Protein AF-A0A1F8VA40-F1 (afdb_monomer_lite)

Sequence (127 aa):
MF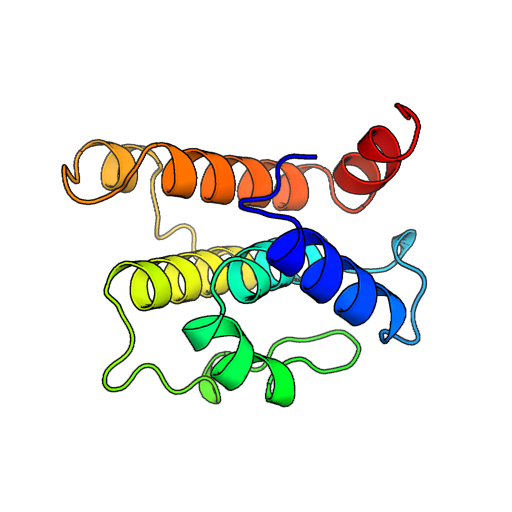YKNNEHKRRFVESIQSVKISITKLEPQFISSLYLLTSNSMLWRRAEISVGWDKIMFKNIELKSISPDGYTLCKVAHDIYENTSHIKFNDLHNNKLISDVMLKLIMRAIEIRRNGSSAFLSASSSS

pLDDT: mean 84.95, std 15.3, range [33.94, 98.06]

Foldseek 3Di:
DDAPDPQLVVQLVVLLVPAPDPQQPAALLLSLLSSLQSRDPVSVVQQVVQDDNRDGNLVSRDPPPDDPLSVVSSVLSVCSNVVVPPDDLVVQVVPPPADPSSNVSSVLSVVSNVPPSVSVVVVVVPD

Radius of gyration: 13.64 Å; chains: 1; bounding box: 27×36×40 Å

Secondary structure (DSSP, 8-state):
---SSHHHHHHHHHHHHTSSS-GGGS-HHHHHHHHHHHTSHHHHHHHGGGB-SS-B-GGG---TT--HHHHHHHHHHHHHHHT-----HHHHHS-TT--HHHHHHHHHHHHHHHHTTHHHHTTSS--

Structure (mmCIF, N/CA/C/O backbone):
data_AF-A0A1F8VA40-F1
#
_entry.id   AF-A0A1F8VA40-F1
#
loop_
_atom_site.group_PDB
_atom_site.id
_atom_site.type_symbol
_atom_site.label_atom_id
_atom_site.label_alt_id
_atom_site.label_comp_id
_atom_site.label_asym_id
_atom_site.label_entity_id
_atom_site.label_seq_id
_atom_site.pdbx_PDB_ins_code
_atom_site.Cartn_x
_atom_site.Cartn_y
_atom_site.Cartn_z
_atom_site.occupancy
_atom_site.B_iso_or_equiv
_atom_site.auth_seq_id
_atom_site.auth_comp_id
_atom_site.auth_asym_id
_atom_site.auth_atom_id
_atom_site.pdbx_PDB_model_num
ATOM 1 N N . MET A 1 1 ? 5.330 -2.748 12.095 1.00 82.25 1 MET A N 1
ATOM 2 C CA . MET A 1 1 ? 4.667 -2.823 10.772 1.00 82.25 1 MET A CA 1
ATOM 3 C C . MET A 1 1 ? 5.740 -2.984 9.712 1.00 82.25 1 MET A C 1
ATOM 5 O O . MET A 1 1 ? 6.746 -2.289 9.785 1.00 82.25 1 MET A O 1
ATOM 9 N N . PHE A 1 2 ? 5.575 -3.931 8.787 1.00 90.75 2 PHE A N 1
ATOM 10 C CA . PHE A 1 2 ? 6.553 -4.164 7.718 1.00 90.75 2 PHE A CA 1
ATOM 11 C C . PHE A 1 2 ? 6.461 -3.055 6.663 1.00 90.75 2 PHE A C 1
ATOM 13 O O . PHE A 1 2 ? 5.359 -2.676 6.283 1.00 90.75 2 PHE A O 1
ATOM 20 N N . TYR A 1 3 ? 7.595 -2.575 6.161 1.00 94.62 3 TYR A N 1
ATOM 21 C CA . TYR A 1 3 ? 7.671 -1.701 4.991 1.00 94.62 3 TYR A CA 1
ATOM 22 C C . TYR A 1 3 ? 8.789 -2.212 4.086 1.00 94.62 3 TYR A C 1
ATOM 24 O O . TYR A 1 3 ? 9.874 -2.519 4.569 1.00 94.62 3 TYR A O 1
ATOM 32 N N . LYS A 1 4 ? 8.540 -2.270 2.771 1.00 94.56 4 LYS A N 1
ATOM 33 C CA . LYS A 1 4 ? 9.557 -2.612 1.758 1.00 94.56 4 LYS A CA 1
ATOM 34 C C . LYS A 1 4 ? 10.877 -1.843 1.937 1.00 94.56 4 LYS A C 1
ATOM 36 O O . LYS A 1 4 ? 11.936 -2.420 1.730 1.00 94.56 4 LYS A O 1
ATOM 41 N N . ASN A 1 5 ? 10.806 -0.550 2.259 1.00 95.25 5 ASN A N 1
ATOM 42 C CA . ASN A 1 5 ? 11.948 0.331 2.524 1.00 95.25 5 ASN A CA 1
ATOM 43 C C . ASN A 1 5 ? 11.484 1.633 3.213 1.00 95.25 5 ASN A C 1
ATOM 45 O O . ASN A 1 5 ? 10.285 1.838 3.430 1.00 95.25 5 ASN A O 1
ATOM 49 N N . ASN A 1 6 ? 12.429 2.526 3.526 1.00 96.25 6 ASN A N 1
ATOM 50 C CA . ASN A 1 6 ? 12.145 3.819 4.160 1.00 96.25 6 ASN A CA 1
ATOM 51 C C . ASN A 1 6 ? 11.238 4.717 3.310 1.00 96.25 6 ASN A C 1
ATOM 53 O O . ASN A 1 6 ? 10.369 5.387 3.859 1.00 96.25 6 ASN A O 1
ATOM 57 N N . GLU A 1 7 ? 11.372 4.680 1.982 1.00 97.38 7 GLU A N 1
ATOM 58 C CA . GLU A 1 7 ? 10.518 5.464 1.084 1.00 97.38 7 GLU A CA 1
ATOM 59 C C . GLU A 1 7 ? 9.057 5.020 1.122 1.00 97.38 7 GLU A C 1
ATOM 61 O O . GLU A 1 7 ? 8.155 5.853 1.099 1.00 97.38 7 GLU A O 1
ATOM 66 N N . HIS A 1 8 ? 8.806 3.715 1.222 1.00 97.31 8 HIS A N 1
ATOM 67 C CA . HIS A 1 8 ? 7.459 3.198 1.428 1.00 97.31 8 HIS A CA 1
ATOM 68 C C . HIS A 1 8 ? 6.882 3.701 2.760 1.00 97.31 8 HIS A C 1
ATOM 70 O O . HIS A 1 8 ? 5.778 4.241 2.772 1.00 97.31 8 HIS A O 1
ATOM 76 N N . LYS A 1 9 ? 7.638 3.602 3.864 1.00 96.19 9 LYS A N 1
ATOM 77 C CA . LYS A 1 9 ? 7.197 4.131 5.166 1.00 96.19 9 LYS A CA 1
ATOM 78 C C . LYS A 1 9 ? 6.877 5.624 5.085 1.00 96.19 9 LYS A C 1
ATOM 80 O O . LYS A 1 9 ? 5.816 6.034 5.544 1.00 96.19 9 LYS A O 1
ATOM 85 N N . ARG A 1 10 ? 7.773 6.415 4.488 1.00 96.44 10 ARG A N 1
ATOM 86 C CA . ARG A 1 10 ? 7.628 7.868 4.349 1.00 96.44 10 ARG A CA 1
ATOM 87 C C . ARG A 1 10 ? 6.354 8.231 3.586 1.00 96.44 10 ARG A C 1
ATOM 89 O O . ARG A 1 10 ? 5.505 8.915 4.144 1.00 96.44 10 ARG A O 1
ATOM 96 N N . ARG A 1 11 ? 6.174 7.698 2.371 1.00 97.00 11 ARG A N 1
ATOM 97 C CA . ARG A 1 11 ? 4.984 7.954 1.536 1.00 97.00 11 ARG A CA 1
ATOM 98 C C . ARG A 1 11 ? 3.693 7.570 2.243 1.00 97.00 11 ARG A C 1
ATOM 100 O O . ARG A 1 11 ? 2.731 8.327 2.200 1.00 97.00 11 ARG A O 1
ATOM 107 N N . PHE A 1 12 ? 3.673 6.410 2.898 1.00 95.38 12 PHE A N 1
ATOM 108 C CA . PHE A 1 12 ? 2.498 5.955 3.630 1.00 95.38 12 PHE A CA 1
ATOM 109 C C . PHE A 1 12 ? 2.142 6.897 4.785 1.00 95.38 12 PHE A C 1
ATOM 111 O O . PHE A 1 12 ? 0.999 7.332 4.886 1.00 95.38 12 PHE A O 1
ATOM 118 N N . VAL A 1 13 ? 3.118 7.248 5.627 1.00 92.62 13 VAL A N 1
ATOM 119 C CA . VAL A 1 13 ? 2.897 8.130 6.782 1.00 92.62 13 VAL A CA 1
ATOM 120 C C . VAL A 1 13 ? 2.474 9.530 6.340 1.00 92.62 13 VAL A C 1
ATOM 122 O O . VAL A 1 13 ? 1.486 10.037 6.860 1.00 92.62 13 VAL A O 1
ATOM 125 N N . GLU A 1 14 ? 3.154 10.124 5.357 1.00 93.38 14 GLU A N 1
ATOM 126 C CA . GLU A 1 14 ? 2.796 11.445 4.820 1.00 93.38 14 GLU A CA 1
ATOM 127 C C . GLU A 1 14 ? 1.381 11.448 4.228 1.00 93.38 14 GLU A C 1
ATOM 129 O O . GLU A 1 14 ? 0.606 12.369 4.475 1.00 93.38 14 GLU A O 1
ATOM 134 N N . SER A 1 15 ? 1.010 10.386 3.506 1.00 93.19 15 SER A N 1
ATOM 135 C CA . SER A 1 15 ? -0.328 10.257 2.917 1.00 93.19 15 SER A CA 1
ATOM 136 C C . SER A 1 15 ? -1.420 10.077 3.966 1.00 93.19 15 SER A C 1
ATOM 138 O O . SER A 1 15 ? -2.526 10.561 3.783 1.00 93.19 15 SER A O 1
ATOM 140 N N . ILE A 1 16 ? -1.134 9.391 5.074 1.00 90.44 16 ILE A N 1
ATOM 141 C CA . ILE A 1 16 ? -2.072 9.276 6.196 1.00 90.44 16 ILE A CA 1
ATOM 142 C C . ILE A 1 16 ? -2.187 10.607 6.949 1.00 90.44 16 ILE A C 1
ATOM 144 O O . ILE A 1 16 ? -3.278 10.978 7.367 1.00 90.44 16 ILE A O 1
ATOM 148 N N . GLN A 1 17 ? -1.084 11.340 7.116 1.00 88.19 17 GLN A N 1
ATOM 149 C CA . GLN A 1 17 ? -1.067 12.635 7.805 1.00 88.19 17 GLN A CA 1
ATOM 150 C C . GLN A 1 17 ? -1.719 13.762 6.996 1.00 88.19 17 GLN A C 1
ATOM 152 O O . GLN A 1 17 ? -2.213 14.720 7.586 1.00 88.19 17 GLN A O 1
ATOM 157 N N . SER A 1 18 ? -1.736 13.665 5.665 1.00 87.12 18 SER A N 1
ATOM 158 C CA . SER A 1 18 ? -2.406 14.643 4.801 1.00 87.12 18 SER A CA 1
ATOM 159 C C . SER A 1 18 ? -3.934 14.515 4.821 1.00 87.12 18 SER A C 1
ATOM 161 O O . SER A 1 18 ? -4.645 15.441 4.415 1.00 87.12 18 SER A O 1
ATOM 163 N N . VAL A 1 19 ? -4.460 13.399 5.335 1.00 84.25 19 VAL A N 1
ATOM 164 C CA . VAL A 1 19 ? -5.893 13.212 5.555 1.00 84.25 19 VAL A CA 1
ATOM 165 C C . VAL A 1 19 ? -6.370 14.107 6.701 1.00 84.25 19 VAL A C 1
ATOM 167 O O . VAL A 1 19 ? -5.834 14.094 7.804 1.00 84.25 19 VAL A O 1
ATOM 170 N N . LYS A 1 20 ? -7.453 14.856 6.469 1.00 79.50 20 LYS A N 1
ATOM 171 C CA . LYS A 1 20 ? -8.066 15.767 7.460 1.00 79.50 20 LYS A CA 1
ATOM 172 C C . LYS A 1 20 ? -8.838 15.061 8.584 1.00 79.50 20 LYS A C 1
ATOM 174 O O . LYS A 1 20 ? -9.444 15.717 9.428 1.00 79.50 20 LYS A O 1
ATOM 179 N N . ILE A 1 21 ? -8.872 13.736 8.566 1.00 81.50 21 ILE A N 1
ATOM 180 C CA . ILE A 1 21 ? -9.641 12.891 9.475 1.00 81.50 21 ILE A CA 1
ATOM 181 C C . ILE A 1 21 ? -8.655 12.118 10.354 1.00 81.50 21 ILE A C 1
ATOM 183 O O . ILE A 1 21 ? -7.617 11.663 9.883 1.00 81.50 21 ILE A O 1
ATOM 187 N N . SER A 1 22 ? -8.984 11.950 11.639 1.00 82.69 22 SER A N 1
ATOM 188 C CA . SER A 1 22 ? -8.189 11.116 12.550 1.00 82.69 22 SER A CA 1
ATOM 189 C C . SER A 1 22 ? -7.975 9.719 11.970 1.00 82.69 22 SER A C 1
ATOM 191 O O . SER A 1 22 ? -8.929 9.087 11.518 1.00 82.69 22 SER A O 1
ATOM 193 N N . ILE A 1 23 ? -6.756 9.189 12.089 1.00 77.62 23 ILE A N 1
ATOM 194 C CA . ILE A 1 23 ? -6.413 7.830 11.647 1.00 77.62 23 ILE A CA 1
ATOM 195 C C . ILE A 1 23 ? -7.332 6.754 12.247 1.00 77.62 23 ILE A C 1
ATOM 197 O O . ILE A 1 23 ? -7.597 5.741 11.613 1.00 77.62 23 ILE A O 1
ATOM 201 N N . THR A 1 24 ? -7.863 6.983 13.451 1.00 80.94 24 THR A N 1
ATOM 202 C CA . THR A 1 24 ? -8.813 6.078 14.122 1.00 80.94 24 THR A CA 1
ATOM 203 C C . THR A 1 24 ? -10.198 6.039 13.478 1.00 80.94 24 THR A C 1
ATOM 205 O O . THR A 1 24 ? -10.973 5.136 13.770 1.00 80.94 24 THR A O 1
ATOM 208 N N . LYS A 1 25 ? -10.518 7.019 12.629 1.00 85.56 25 LYS A N 1
ATOM 209 C CA . LYS A 1 25 ? -11.769 7.116 11.868 1.00 85.56 25 LYS A CA 1
ATOM 210 C C . LYS A 1 25 ? -11.573 6.790 10.386 1.00 85.56 25 LYS A C 1
ATOM 212 O O . LYS A 1 25 ? -12.531 6.861 9.626 1.00 85.56 25 LYS A O 1
ATOM 217 N N . LEU A 1 26 ? -10.344 6.490 9.964 1.00 88.31 26 LEU A N 1
ATOM 218 C CA . LEU A 1 26 ? -10.083 6.057 8.601 1.00 88.31 26 LEU A CA 1
ATOM 219 C C . LEU A 1 26 ? -10.562 4.624 8.411 1.00 88.31 26 LEU A C 1
ATOM 221 O O . LEU A 1 26 ? -10.263 3.728 9.201 1.00 88.31 26 LEU A O 1
ATOM 225 N N . GLU A 1 27 ? -11.256 4.418 7.304 1.00 91.75 27 GLU A N 1
ATOM 226 C CA . GLU A 1 27 ? -11.763 3.115 6.921 1.00 91.75 27 GLU A CA 1
ATOM 227 C C . GLU A 1 27 ? -10.613 2.112 6.677 1.00 91.75 27 GLU A C 1
ATOM 229 O O . GLU A 1 27 ? -9.671 2.424 5.936 1.00 91.75 27 GLU A O 1
ATOM 234 N N . PRO A 1 28 ? -10.670 0.881 7.223 1.00 91.94 28 PRO A N 1
ATOM 235 C CA . PRO A 1 28 ? -9.614 -0.119 7.046 1.00 91.94 28 PRO A CA 1
ATOM 236 C C . PRO A 1 28 ? -9.279 -0.418 5.577 1.00 91.94 28 PRO A C 1
ATOM 238 O O . PRO A 1 28 ? -8.114 -0.654 5.249 1.00 91.94 28 PRO A O 1
ATOM 241 N N . GLN A 1 29 ? -10.276 -0.375 4.679 1.00 93.38 29 GLN A N 1
ATOM 242 C CA . GLN A 1 29 ? -10.069 -0.506 3.231 1.00 93.38 29 GLN A CA 1
ATOM 243 C C . GLN A 1 29 ? -9.140 0.570 2.678 1.00 93.38 29 GLN A C 1
ATOM 245 O O . GLN A 1 29 ? -8.244 0.259 1.892 1.00 93.38 29 GLN A O 1
ATOM 250 N N . PHE A 1 30 ? -9.333 1.819 3.099 1.00 94.69 30 PHE A N 1
ATOM 251 C CA . PHE A 1 30 ? -8.539 2.950 2.643 1.00 94.69 30 PHE A CA 1
ATOM 252 C C . PHE A 1 30 ? -7.090 2.792 3.103 1.00 94.69 30 PHE A C 1
ATOM 254 O O . PHE A 1 30 ? -6.179 2.799 2.276 1.00 94.69 30 PHE A O 1
ATOM 261 N N . ILE A 1 31 ? -6.883 2.545 4.402 1.00 94.31 31 ILE A N 1
ATOM 262 C CA . ILE A 1 31 ? -5.546 2.402 4.999 1.00 94.31 31 ILE A CA 1
ATOM 263 C C . ILE A 1 31 ? -4.783 1.248 4.334 1.00 94.31 31 ILE A C 1
ATOM 265 O O . ILE A 1 31 ? -3.635 1.408 3.916 1.00 94.31 31 ILE A O 1
ATOM 269 N N . SER A 1 32 ? -5.430 0.088 4.198 1.00 94.56 32 SER A N 1
ATOM 270 C CA . SER A 1 32 ? -4.826 -1.098 3.591 1.00 94.56 32 SER A CA 1
ATOM 271 C C . SER A 1 32 ? -4.432 -0.872 2.130 1.00 94.56 32 SER A C 1
ATOM 273 O O . SER A 1 32 ? -3.365 -1.296 1.685 1.00 94.56 32 SER A O 1
ATOM 275 N N . SER A 1 33 ? -5.296 -0.211 1.366 1.00 96.31 33 SER A N 1
ATOM 276 C CA . SER A 1 33 ? -5.070 0.028 -0.059 1.00 96.31 33 SER A CA 1
ATOM 277 C C . SER A 1 33 ? -3.972 1.063 -0.280 1.00 96.31 33 SER A C 1
ATOM 279 O O . SER A 1 33 ? -3.073 0.853 -1.094 1.00 96.31 33 SER A O 1
ATOM 281 N N . LEU A 1 34 ? -3.980 2.139 0.508 1.00 96.69 34 LEU A N 1
ATOM 282 C CA . LEU A 1 34 ? -2.950 3.173 0.491 1.00 96.69 34 LEU A CA 1
ATOM 283 C C . LEU A 1 34 ? -1.563 2.610 0.837 1.00 96.69 34 LEU A C 1
ATOM 285 O O . LEU A 1 34 ? -0.567 2.960 0.200 1.00 96.69 34 LEU A O 1
ATOM 289 N N . TYR A 1 35 ? -1.493 1.681 1.793 1.00 96.75 35 TYR A N 1
ATOM 290 C CA . TYR A 1 35 ? -0.261 0.963 2.124 1.00 96.75 35 TYR A CA 1
ATOM 291 C C . TYR A 1 35 ? 0.326 0.228 0.907 1.00 96.75 35 TYR A C 1
ATOM 293 O O . TYR A 1 35 ? 1.506 0.371 0.596 1.00 96.75 35 TYR A O 1
ATOM 301 N N . LEU A 1 36 ? -0.489 -0.501 0.139 1.00 97.06 36 LEU A N 1
ATOM 302 C CA . LEU A 1 36 ? 0.008 -1.186 -1.059 1.00 97.06 36 LEU A CA 1
ATOM 303 C C . LEU A 1 36 ? 0.427 -0.211 -2.166 1.00 97.06 36 LEU A C 1
ATOM 305 O O . LEU A 1 36 ? 1.487 -0.403 -2.767 1.00 97.06 36 LEU A O 1
ATOM 309 N N . LEU A 1 37 ? -0.349 0.850 -2.411 1.00 98.06 37 LEU A N 1
ATOM 310 C CA . LEU A 1 37 ? -0.046 1.845 -3.449 1.00 98.06 37 LEU A CA 1
ATOM 311 C C . LEU A 1 37 ? 1.285 2.570 -3.195 1.00 98.06 37 LEU A C 1
ATOM 313 O O . LEU A 1 37 ? 2.054 2.805 -4.126 1.00 98.06 37 LEU A O 1
ATOM 317 N N . THR A 1 38 ? 1.591 2.876 -1.934 1.00 98.06 38 THR A N 1
ATOM 318 C CA . THR A 1 38 ? 2.817 3.592 -1.534 1.00 98.06 38 THR A CA 1
ATOM 319 C C . THR A 1 38 ? 4.076 2.711 -1.546 1.00 98.06 38 THR A C 1
ATOM 321 O O . THR A 1 38 ? 5.202 3.224 -1.549 1.00 98.06 38 THR A O 1
ATOM 324 N N . SER A 1 39 ? 3.914 1.385 -1.616 1.00 97.44 39 SER A N 1
ATOM 325 C CA . SER A 1 39 ? 5.012 0.408 -1.559 1.00 97.44 39 SER A CA 1
ATOM 326 C C . SER A 1 39 ? 5.899 0.346 -2.810 1.00 97.44 39 SER A C 1
ATOM 328 O O . SER A 1 39 ? 7.033 -0.144 -2.749 1.00 97.44 39 SER A O 1
ATOM 330 N N . ASN A 1 40 ? 5.423 0.870 -3.941 1.00 96.62 40 ASN A N 1
ATOM 331 C CA . ASN A 1 40 ? 6.144 0.920 -5.209 1.00 96.62 40 ASN A CA 1
ATOM 332 C C . ASN A 1 40 ? 6.197 2.370 -5.717 1.00 96.62 40 ASN A C 1
ATOM 334 O O . ASN A 1 40 ? 5.180 3.049 -5.767 1.00 96.62 40 ASN A O 1
ATOM 338 N N . SER A 1 41 ? 7.383 2.859 -6.091 1.00 95.81 41 SER A N 1
ATOM 339 C CA . SER A 1 41 ? 7.579 4.264 -6.485 1.00 95.81 41 SER A CA 1
ATOM 340 C C . SER A 1 41 ? 6.860 4.644 -7.778 1.00 95.81 41 SER A C 1
ATOM 342 O O . SER A 1 41 ? 6.266 5.718 -7.851 1.00 95.81 41 SER A O 1
ATOM 344 N N . MET A 1 42 ? 6.902 3.777 -8.792 1.00 95.88 42 MET A N 1
ATOM 345 C CA . MET A 1 42 ? 6.240 4.016 -10.075 1.00 95.88 42 MET A CA 1
ATOM 346 C C . MET A 1 42 ? 4.720 3.968 -9.927 1.00 95.88 42 MET A C 1
ATOM 348 O O . MET A 1 42 ? 4.031 4.802 -10.505 1.00 95.88 42 MET A O 1
ATOM 352 N N . LEU A 1 43 ? 4.214 3.033 -9.118 1.00 97.44 43 LEU A N 1
ATOM 353 C CA . LEU A 1 43 ? 2.799 2.956 -8.766 1.00 97.44 43 LEU A CA 1
ATOM 354 C C . LEU A 1 43 ? 2.351 4.202 -8.002 1.00 97.44 43 LEU A C 1
ATOM 356 O O . LEU A 1 43 ? 1.388 4.845 -8.408 1.00 97.44 43 LEU A O 1
ATOM 360 N N . TRP A 1 44 ? 3.078 4.577 -6.946 1.00 98.00 44 TRP A N 1
ATOM 361 C CA . TRP A 1 44 ? 2.727 5.724 -6.114 1.00 98.00 44 TRP A CA 1
ATOM 362 C C . TRP A 1 44 ? 2.625 7.011 -6.927 1.00 98.00 44 TRP A C 1
ATOM 364 O O . TRP A 1 44 ? 1.614 7.699 -6.846 1.00 98.00 44 TRP A O 1
ATOM 374 N N . ARG A 1 45 ? 3.607 7.280 -7.797 1.00 96.69 45 ARG A N 1
ATOM 375 C CA . ARG A 1 45 ? 3.614 8.469 -8.663 1.00 96.69 45 ARG A CA 1
ATOM 376 C C . ARG A 1 45 ? 2.350 8.602 -9.521 1.00 96.69 45 ARG A C 1
ATOM 378 O O . ARG A 1 45 ? 1.981 9.710 -9.891 1.00 96.69 45 ARG A O 1
ATOM 385 N N . ARG A 1 46 ? 1.706 7.486 -9.869 1.00 96.38 46 ARG A N 1
ATOM 386 C CA . ARG A 1 46 ? 0.467 7.469 -10.660 1.00 96.38 46 ARG A CA 1
ATOM 387 C C . ARG A 1 46 ? -0.789 7.469 -9.797 1.00 96.38 46 ARG A C 1
ATOM 389 O O . ARG A 1 46 ? -1.834 7.933 -10.234 1.00 96.38 46 ARG A O 1
ATOM 396 N N . ALA A 1 47 ? -0.688 6.928 -8.588 1.00 97.38 47 ALA A N 1
ATOM 397 C CA . ALA A 1 47 ? -1.805 6.783 -7.674 1.00 97.38 47 ALA A CA 1
ATOM 398 C C . ALA A 1 47 ? -2.043 8.022 -6.801 1.00 97.38 47 ALA A C 1
ATOM 400 O O . ALA A 1 47 ? -3.190 8.281 -6.462 1.00 97.38 47 ALA A O 1
ATOM 401 N N . GLU A 1 48 ? -1.001 8.785 -6.462 1.00 96.31 48 GLU A N 1
ATOM 402 C CA . GLU A 1 48 ? -1.042 9.883 -5.483 1.00 96.31 48 GLU A CA 1
ATOM 403 C C . GLU A 1 48 ? -2.165 10.891 -5.756 1.00 96.31 48 GLU A C 1
ATOM 405 O O . GLU A 1 48 ? -2.977 11.163 -4.879 1.00 96.31 48 GLU A O 1
ATOM 410 N N . ILE A 1 49 ? -2.301 11.355 -7.001 1.00 94.88 49 ILE A N 1
ATOM 411 C CA . ILE A 1 49 ? -3.359 12.304 -7.394 1.00 94.88 49 ILE A CA 1
ATOM 412 C C . ILE A 1 49 ? -4.778 11.712 -7.335 1.00 94.88 49 ILE A C 1
ATOM 414 O O . ILE A 1 49 ? -5.764 12.442 -7.390 1.00 94.88 49 ILE A O 1
ATOM 418 N N . SER A 1 50 ? -4.887 10.386 -7.262 1.00 96.44 50 SER A N 1
ATOM 419 C CA . SER A 1 50 ? -6.151 9.654 -7.148 1.00 96.44 50 SER A CA 1
ATOM 420 C C . SER A 1 50 ? -6.520 9.349 -5.694 1.00 96.44 50 SER A C 1
ATOM 422 O O . SER A 1 50 ? -7.611 8.829 -5.446 1.00 96.44 50 SER A O 1
ATOM 424 N N . VAL A 1 51 ? -5.637 9.652 -4.737 1.00 94.62 51 VAL A N 1
ATOM 425 C CA . VAL A 1 51 ? -5.899 9.535 -3.300 1.00 94.62 51 VAL A CA 1
ATOM 426 C C . VAL A 1 51 ? -6.496 10.853 -2.808 1.00 94.62 51 VAL A C 1
ATOM 428 O O . VAL A 1 51 ? -5.824 11.877 -2.733 1.00 94.62 51 VAL A O 1
ATOM 431 N N . GLY A 1 52 ? -7.793 10.831 -2.506 1.00 90.12 52 GLY A N 1
ATOM 432 C CA . GLY A 1 52 ? -8.490 11.936 -1.855 1.00 90.12 52 GLY A CA 1
ATOM 433 C C . GLY A 1 52 ? -8.338 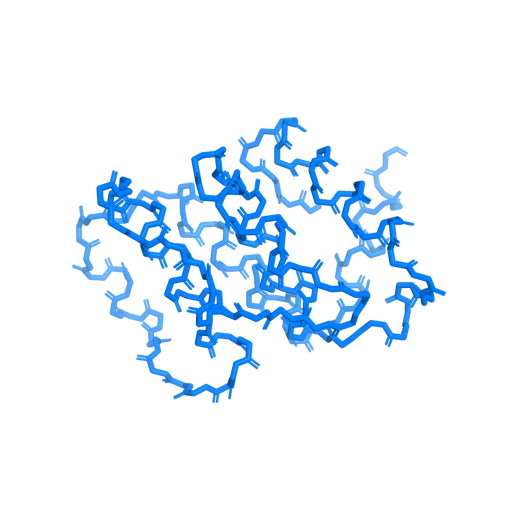11.892 -0.334 1.00 90.12 52 GLY A C 1
ATOM 434 O O . GLY A 1 52 ? -7.553 11.122 0.210 1.00 90.12 52 GLY A O 1
ATOM 435 N N . TRP A 1 53 ? -9.132 12.703 0.370 1.00 84.81 53 TRP A N 1
ATOM 436 C CA . TRP A 1 53 ? -9.072 12.770 1.835 1.00 84.81 53 TRP A CA 1
ATOM 437 C C . TRP A 1 53 ? -9.525 11.479 2.525 1.00 84.81 53 TRP A C 1
ATOM 439 O O . TRP A 1 53 ? -8.997 11.150 3.573 1.00 84.81 53 TRP A O 1
ATOM 449 N N . ASP A 1 54 ? -10.490 10.751 1.970 1.00 83.50 54 ASP A N 1
ATOM 450 C CA . ASP A 1 54 ? -11.072 9.553 2.595 1.00 83.50 54 ASP A CA 1
ATOM 451 C C . ASP A 1 54 ? -11.334 8.407 1.605 1.00 83.50 54 ASP A C 1
ATOM 453 O O . ASP A 1 54 ? -11.826 7.345 1.982 1.00 83.50 54 ASP A O 1
ATOM 457 N N . LYS A 1 55 ? -11.005 8.610 0.326 1.00 92.19 55 LYS A N 1
ATOM 458 C CA . LYS A 1 55 ? -11.295 7.666 -0.754 1.00 92.19 55 LYS A CA 1
ATOM 459 C C . LYS A 1 55 ? -10.187 7.609 -1.787 1.00 92.19 55 LYS A C 1
ATOM 461 O O . LYS A 1 55 ? -9.471 8.585 -2.005 1.00 92.19 55 LYS A O 1
ATOM 466 N N . ILE A 1 56 ? -10.103 6.478 -2.477 1.00 95.44 56 ILE A N 1
ATOM 467 C CA . ILE A 1 56 ? -9.150 6.252 -3.565 1.00 95.44 56 ILE A CA 1
ATOM 468 C C . ILE A 1 56 ? -9.932 6.050 -4.861 1.00 95.44 56 ILE A C 1
ATOM 470 O O . ILE A 1 56 ? -10.782 5.169 -4.959 1.00 95.44 56 ILE A O 1
ATOM 474 N N . MET A 1 57 ? -9.647 6.861 -5.878 1.00 96.44 57 MET A N 1
ATOM 475 C CA . MET A 1 57 ? -10.273 6.749 -7.197 1.00 96.44 57 MET A CA 1
ATOM 476 C C . MET A 1 57 ? -9.466 5.812 -8.103 1.00 96.44 57 MET A C 1
ATOM 478 O O . MET A 1 57 ? -8.764 6.266 -9.002 1.00 96.44 57 MET A O 1
ATOM 482 N N . PHE A 1 58 ? -9.579 4.496 -7.900 1.00 95.56 58 PHE A N 1
ATOM 483 C CA . PHE A 1 58 ? -8.798 3.492 -8.647 1.00 95.56 58 PHE A CA 1
ATOM 484 C C . PHE A 1 58 ? -8.906 3.603 -10.171 1.00 95.56 58 PHE A C 1
ATOM 486 O O . PHE A 1 58 ? -7.919 3.402 -10.874 1.00 95.56 58 PHE A O 1
ATOM 493 N N . LYS A 1 59 ? -10.078 3.990 -10.684 1.00 94.62 59 LYS A N 1
ATOM 494 C CA . LYS A 1 59 ? -10.310 4.218 -12.120 1.00 94.62 59 LYS A CA 1
ATOM 495 C C . LYS A 1 59 ? -9.392 5.279 -12.750 1.00 94.62 59 LYS A C 1
ATOM 497 O O . LYS A 1 59 ? -9.234 5.284 -13.964 1.00 94.62 59 LYS A O 1
ATOM 502 N N . ASN A 1 60 ? -8.806 6.165 -11.943 1.00 95.94 60 ASN A N 1
ATOM 503 C CA . ASN A 1 60 ? -7.919 7.234 -12.402 1.00 95.94 60 ASN A CA 1
ATOM 504 C C . ASN A 1 60 ? -6.433 6.823 -12.376 1.00 95.94 60 ASN A C 1
ATOM 506 O O . ASN A 1 60 ? -5.583 7.585 -12.833 1.00 95.94 60 ASN A O 1
ATOM 510 N N . ILE A 1 61 ? -6.099 5.636 -11.855 1.00 96.69 61 ILE A N 1
ATOM 511 C CA . ILE A 1 61 ? -4.715 5.164 -11.754 1.00 96.69 61 ILE A CA 1
ATOM 512 C C . ILE A 1 61 ? -4.296 4.544 -13.091 1.00 96.69 61 ILE A C 1
ATOM 514 O O . ILE A 1 61 ? -4.756 3.468 -13.474 1.00 96.69 61 ILE A O 1
ATOM 518 N N . GLU A 1 62 ? -3.384 5.202 -13.806 1.00 95.00 62 GLU A N 1
ATOM 519 C CA . GLU A 1 62 ? -2.881 4.695 -15.083 1.00 95.00 62 GLU A CA 1
ATOM 520 C C . GLU A 1 62 ? -1.954 3.483 -14.881 1.00 95.00 62 GLU A C 1
ATOM 522 O O . GLU A 1 62 ? -0.883 3.578 -14.282 1.00 95.00 62 GLU A O 1
ATOM 527 N N . LEU A 1 63 ? -2.310 2.329 -15.450 1.00 93.50 63 LEU A N 1
ATOM 528 C CA . LEU A 1 63 ? -1.487 1.111 -15.378 1.00 93.50 63 LEU A CA 1
ATOM 529 C C . LEU A 1 63 ? -0.694 0.822 -16.658 1.00 93.50 63 LEU A C 1
ATOM 531 O O . LEU A 1 63 ? 0.080 -0.132 -16.706 1.00 93.50 63 LEU A O 1
ATOM 535 N N . LYS A 1 64 ? -0.818 1.661 -17.692 1.00 91.88 64 LYS A N 1
ATOM 536 C CA . LYS A 1 64 ? -0.093 1.478 -18.956 1.00 91.88 64 LYS A CA 1
ATOM 537 C C . LYS A 1 64 ? 1.421 1.514 -18.726 1.00 91.88 64 LYS A C 1
ATOM 539 O O . LYS A 1 64 ? 1.934 2.453 -18.119 1.00 91.88 64 LYS A O 1
ATOM 544 N N . SER A 1 65 ? 2.143 0.494 -19.181 1.00 91.81 65 SER A N 1
ATOM 545 C CA . SER A 1 65 ? 3.608 0.394 -19.043 1.00 91.81 65 SER A CA 1
ATOM 546 C C . SER A 1 65 ? 4.136 0.430 -17.596 1.00 91.81 65 SER A C 1
ATOM 548 O O . SER A 1 65 ? 5.275 0.835 -17.378 1.00 91.81 65 SER A O 1
ATOM 550 N N . ILE A 1 66 ? 3.327 0.062 -16.595 1.00 93.38 66 ILE A N 1
ATOM 551 C CA . ILE A 1 66 ? 3.820 -0.141 -15.224 1.00 93.38 66 ILE A CA 1
ATOM 552 C C . ILE A 1 66 ? 4.558 -1.483 -15.115 1.00 93.38 66 ILE A C 1
ATOM 554 O O . ILE A 1 66 ? 4.329 -2.389 -15.916 1.00 93.38 66 ILE A O 1
ATOM 558 N N . SER A 1 67 ? 5.435 -1.636 -14.119 1.00 90.38 67 SER A N 1
ATOM 559 C CA . SER A 1 67 ? 6.065 -2.932 -13.851 1.00 90.38 67 SER A CA 1
ATOM 560 C C . SER A 1 67 ? 5.028 -4.002 -13.456 1.00 90.38 67 SER A C 1
ATOM 562 O O . SER A 1 67 ? 4.013 -3.654 -12.843 1.00 90.38 67 SER A O 1
ATOM 564 N N . PRO A 1 68 ? 5.283 -5.300 -13.719 1.00 89.06 68 PRO A N 1
ATOM 565 C CA . PRO A 1 68 ? 4.389 -6.389 -13.303 1.00 89.06 68 PRO A CA 1
ATOM 566 C C . PRO A 1 68 ? 4.046 -6.363 -11.804 1.00 89.06 68 PRO A C 1
ATOM 568 O O . PRO A 1 68 ? 2.882 -6.511 -11.424 1.00 89.06 68 PRO A O 1
ATOM 571 N N . ASP A 1 69 ? 5.036 -6.071 -10.954 1.00 89.81 69 ASP A N 1
ATOM 572 C CA . ASP A 1 69 ? 4.839 -5.873 -9.514 1.00 89.81 69 ASP A CA 1
ATOM 573 C C . ASP A 1 69 ? 3.871 -4.722 -9.220 1.00 89.81 69 ASP A C 1
ATOM 575 O O . ASP A 1 69 ? 2.956 -4.868 -8.415 1.00 89.81 69 ASP A O 1
ATOM 579 N N . GLY A 1 70 ? 4.061 -3.565 -9.866 1.00 93.19 70 GLY A N 1
ATOM 580 C CA . GLY A 1 70 ? 3.210 -2.392 -9.663 1.00 93.19 70 GLY A CA 1
ATOM 581 C C . GLY A 1 70 ? 1.775 -2.638 -10.130 1.00 93.19 70 GLY A C 1
ATOM 582 O O . GLY A 1 70 ? 0.834 -2.250 -9.440 1.00 93.19 70 GLY A O 1
ATOM 583 N N . TYR A 1 71 ? 1.606 -3.340 -11.253 1.00 92.50 71 TYR A N 1
ATOM 584 C CA . TYR A 1 71 ? 0.299 -3.771 -11.746 1.00 92.50 71 TYR A CA 1
ATOM 585 C C . TYR A 1 71 ? -0.410 -4.652 -10.715 1.00 92.50 71 TYR A C 1
ATOM 587 O O . TYR A 1 71 ? -1.539 -4.370 -10.312 1.00 92.50 71 TYR A O 1
ATOM 595 N N . THR A 1 72 ? 0.280 -5.687 -10.240 1.00 90.69 72 THR A N 1
ATOM 596 C CA . THR A 1 72 ? -0.295 -6.654 -9.305 1.00 90.69 72 THR A CA 1
ATOM 597 C C . THR A 1 72 ? -0.613 -6.006 -7.959 1.00 90.69 72 THR A C 1
ATOM 599 O O . THR A 1 72 ? -1.709 -6.197 -7.440 1.00 90.69 72 THR A O 1
ATOM 602 N N . LEU A 1 73 ? 0.281 -5.170 -7.419 1.00 94.38 73 LEU A N 1
ATOM 603 C CA . LEU A 1 73 ? 0.031 -4.407 -6.191 1.00 94.38 73 LEU A CA 1
ATOM 604 C C . LEU A 1 73 ? -1.198 -3.499 -6.321 1.00 94.38 73 LEU A C 1
ATOM 606 O O . LEU A 1 73 ? -2.004 -3.439 -5.395 1.00 94.38 73 LEU A O 1
ATOM 610 N N . CYS A 1 74 ? -1.381 -2.832 -7.466 1.00 95.44 74 CYS A N 1
ATOM 611 C CA . CYS A 1 74 ? -2.561 -2.002 -7.702 1.00 95.44 74 CYS A CA 1
ATOM 612 C C . CYS A 1 74 ? -3.848 -2.831 -7.771 1.00 95.44 74 CYS A C 1
ATOM 614 O O . CYS A 1 74 ? -4.864 -2.427 -7.210 1.00 95.44 74 CYS A O 1
ATOM 616 N N . LYS A 1 75 ? -3.815 -3.986 -8.447 1.00 92.38 75 LYS A N 1
ATOM 617 C CA . LYS A 1 75 ? -4.960 -4.900 -8.536 1.00 92.38 75 LYS A CA 1
ATOM 618 C C . LYS A 1 75 ? -5.355 -5.440 -7.164 1.00 92.38 75 LYS A C 1
ATOM 620 O O . LYS A 1 75 ? -6.528 -5.381 -6.821 1.00 92.38 75 LYS A O 1
ATOM 625 N N . VAL A 1 76 ? -4.379 -5.855 -6.355 1.00 92.31 76 VAL A N 1
ATOM 626 C CA . VAL A 1 76 ? -4.625 -6.303 -4.978 1.00 92.31 76 VAL A CA 1
ATOM 627 C C . VAL A 1 76 ? -5.179 -5.176 -4.112 1.00 92.31 76 VAL A C 1
ATOM 629 O O . VAL A 1 76 ? -6.130 -5.394 -3.367 1.00 92.31 76 VAL A O 1
ATOM 632 N N . ALA A 1 77 ? -4.628 -3.965 -4.221 1.00 95.31 77 ALA A N 1
ATOM 633 C CA . ALA A 1 77 ? -5.142 -2.813 -3.489 1.00 95.31 77 ALA A CA 1
ATOM 634 C C . ALA A 1 77 ? -6.599 -2.509 -3.862 1.00 95.31 77 ALA A C 1
ATOM 636 O O . ALA A 1 77 ? -7.417 -2.298 -2.974 1.00 95.31 77 ALA A O 1
ATOM 637 N N . HIS A 1 78 ? -6.939 -2.547 -5.151 1.00 94.62 78 HIS A N 1
ATOM 638 C CA . HIS A 1 78 ? -8.305 -2.313 -5.618 1.00 94.62 78 HIS A CA 1
ATOM 639 C C . HIS A 1 78 ? -9.278 -3.381 -5.104 1.00 94.62 78 HIS A C 1
ATOM 641 O O . HIS A 1 78 ? -10.343 -3.045 -4.592 1.00 94.62 78 HIS A O 1
ATOM 647 N N . ASP A 1 79 ? -8.892 -4.657 -5.166 1.00 91.25 79 ASP A N 1
ATOM 648 C CA . ASP A 1 79 ? -9.749 -5.760 -4.724 1.00 91.25 79 ASP A CA 1
ATOM 649 C C . ASP A 1 79 ? -9.979 -5.736 -3.201 1.00 91.25 79 ASP A C 1
ATOM 651 O O . ASP A 1 79 ? -11.087 -6.003 -2.731 1.00 91.25 79 ASP A O 1
ATOM 655 N N . ILE A 1 80 ? -8.961 -5.355 -2.415 1.00 91.88 80 ILE A N 1
ATOM 656 C CA . ILE A 1 80 ? -9.115 -5.110 -0.972 1.00 91.88 80 ILE A CA 1
ATOM 657 C C . ILE A 1 80 ? -10.063 -3.933 -0.713 1.00 91.88 80 ILE A C 1
ATOM 659 O O . ILE A 1 80 ? -10.876 -3.994 0.219 1.00 91.88 80 ILE A O 1
ATOM 663 N N . TYR A 1 81 ? -9.941 -2.868 -1.510 1.00 93.94 81 TYR A N 1
ATOM 664 C CA . TYR A 1 81 ? -10.726 -1.651 -1.355 1.00 93.94 81 TYR A CA 1
ATOM 665 C C . TYR A 1 81 ? -12.222 -1.904 -1.565 1.00 93.94 81 TYR A C 1
ATOM 667 O O . TYR A 1 81 ? -13.028 -1.590 -0.691 1.00 93.94 81 TYR A O 1
ATOM 675 N N . GLU A 1 82 ? -12.568 -2.544 -2.683 1.00 90.31 82 GLU A N 1
ATOM 676 C CA . GLU A 1 82 ? -13.948 -2.856 -3.084 1.00 90.31 82 GLU A CA 1
ATOM 677 C C . GLU A 1 82 ? -14.509 -4.115 -2.392 1.00 90.31 82 GLU A C 1
ATOM 679 O O . GLU A 1 82 ? -15.685 -4.440 -2.534 1.00 90.31 82 GLU A O 1
ATOM 684 N N . ASN A 1 83 ? -13.682 -4.835 -1.624 1.00 83.00 83 ASN A N 1
ATOM 685 C CA . ASN A 1 83 ? -14.039 -6.092 -0.957 1.00 83.00 83 ASN A CA 1
ATOM 686 C C . ASN A 1 83 ? -14.528 -7.190 -1.924 1.00 83.00 83 ASN A C 1
ATOM 688 O O . ASN A 1 83 ? -15.391 -8.006 -1.596 1.00 83.00 83 ASN A O 1
ATOM 692 N N . THR A 1 84 ? -13.969 -7.240 -3.130 1.00 67.38 84 THR A N 1
ATOM 693 C CA . THR A 1 84 ? -14.487 -8.082 -4.220 1.00 67.38 84 THR A CA 1
ATOM 694 C C . THR A 1 84 ? -14.077 -9.555 -4.127 1.00 67.38 84 THR A C 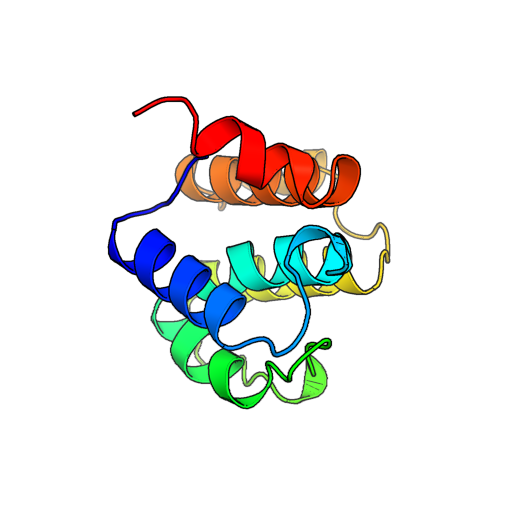1
ATOM 696 O O . THR A 1 84 ? -14.451 -10.358 -4.975 1.00 67.38 84 THR A O 1
ATOM 699 N N . SER A 1 85 ? -13.367 -9.967 -3.068 1.00 60.44 85 SER A N 1
ATOM 700 C CA . SER A 1 85 ? -13.008 -11.372 -2.776 1.00 60.44 85 SER A CA 1
ATOM 701 C C . SER A 1 85 ? -12.256 -12.113 -3.900 1.00 60.44 85 SER A C 1
ATOM 703 O O . SER A 1 85 ? -12.119 -13.335 -3.841 1.00 60.44 85 SER A O 1
ATOM 705 N N . HIS A 1 86 ? -11.769 -11.413 -4.930 1.00 56.62 86 HIS A N 1
ATOM 706 C CA . HIS A 1 86 ? -11.260 -12.049 -6.149 1.00 56.62 86 HIS A CA 1
ATOM 707 C C . HIS A 1 86 ? -9.869 -12.670 -6.000 1.00 56.62 86 HIS A C 1
ATOM 709 O O . HIS A 1 86 ? -9.518 -13.549 -6.781 1.00 56.62 86 HIS A O 1
ATOM 715 N N . ILE A 1 87 ? -9.089 -12.263 -4.997 1.00 58.41 87 ILE A N 1
ATOM 716 C CA . ILE A 1 87 ? -7.723 -12.757 -4.809 1.00 58.41 87 ILE A CA 1
ATOM 717 C C . ILE A 1 87 ? -7.705 -13.750 -3.658 1.00 58.41 87 ILE A C 1
ATOM 719 O O . ILE A 1 87 ? -7.617 -13.372 -2.487 1.00 58.41 87 ILE A O 1
ATOM 723 N N . LYS A 1 88 ? -7.769 -15.043 -3.983 1.00 59.00 88 LYS A N 1
ATOM 724 C CA . LYS A 1 88 ? -7.501 -16.082 -2.990 1.00 59.00 88 LYS A CA 1
ATOM 725 C C . LYS A 1 88 ? -5.994 -16.136 -2.762 1.00 59.00 88 LYS A C 1
ATOM 727 O O . LYS A 1 88 ? -5.210 -16.156 -3.704 1.00 59.00 88 LYS A O 1
ATOM 732 N N . PHE A 1 89 ? -5.576 -16.198 -1.501 1.00 55.28 89 PHE A N 1
ATOM 733 C CA . PHE A 1 89 ? -4.164 -16.284 -1.104 1.00 55.28 89 PHE A CA 1
ATOM 734 C C . PHE A 1 89 ? -3.391 -17.401 -1.841 1.00 55.28 89 PHE A C 1
ATOM 736 O O . PHE A 1 89 ? -2.231 -17.215 -2.207 1.00 55.28 89 PHE A O 1
ATOM 743 N N . ASN A 1 90 ? -4.054 -18.526 -2.139 1.00 52.41 90 ASN A N 1
ATOM 744 C CA . ASN A 1 90 ? -3.468 -19.621 -2.919 1.00 52.41 90 ASN A CA 1
ATOM 745 C C . ASN A 1 90 ? -3.124 -19.238 -4.367 1.00 52.41 90 ASN A C 1
ATOM 747 O O . ASN A 1 90 ? -2.143 -19.753 -4.900 1.00 52.41 90 ASN A O 1
ATOM 751 N N . ASP A 1 91 ? -3.865 -18.317 -4.983 1.00 58.31 91 ASP A N 1
ATOM 752 C CA . ASP A 1 91 ? -3.616 -17.872 -6.361 1.00 58.31 91 ASP A CA 1
ATOM 753 C C . ASP A 1 91 ? -2.361 -16.985 -6.448 1.00 58.31 91 ASP A C 1
ATOM 755 O O . ASP A 1 91 ? -1.688 -16.931 -7.481 1.00 58.31 91 ASP A O 1
ATOM 759 N N . LEU A 1 92 ? -2.008 -16.320 -5.341 1.00 62.25 92 LEU A N 1
ATOM 760 C CA . LEU A 1 92 ? -0.785 -15.527 -5.215 1.00 62.25 92 LEU A CA 1
ATOM 761 C C . LEU A 1 92 ? 0.443 -16.415 -4.984 1.00 62.25 92 LEU A C 1
ATOM 763 O O . LEU A 1 92 ? 1.494 -16.166 -5.565 1.00 62.25 92 LEU A O 1
ATOM 767 N N . HIS A 1 93 ? 0.313 -17.457 -4.159 1.00 51.47 93 HIS A N 1
ATOM 768 C CA . HIS A 1 93 ? 1.433 -18.325 -3.791 1.00 51.47 93 HIS A CA 1
ATOM 769 C C . HIS A 1 93 ? 1.805 -19.326 -4.902 1.00 51.47 93 HIS A C 1
ATOM 771 O O . HIS A 1 93 ? 2.982 -19.611 -5.104 1.00 51.47 93 HIS A O 1
ATOM 777 N N . ASN A 1 94 ? 0.825 -19.820 -5.671 1.00 53.84 94 ASN A N 1
ATOM 778 C CA . ASN A 1 94 ? 1.081 -20.709 -6.815 1.00 53.84 94 ASN A CA 1
ATOM 779 C C . ASN A 1 94 ? 1.648 -19.982 -8.042 1.00 53.84 94 ASN A C 1
ATOM 781 O O . ASN A 1 94 ? 2.202 -20.618 -8.943 1.00 53.84 94 ASN A O 1
ATOM 785 N N . ASN A 1 95 ? 1.543 -18.655 -8.086 1.00 53.53 95 ASN A N 1
ATOM 786 C CA . ASN A 1 95 ? 2.243 -17.858 -9.074 1.00 53.53 95 ASN A CA 1
ATOM 787 C C . ASN A 1 95 ? 3.708 -17.744 -8.645 1.00 53.53 95 ASN A C 1
ATOM 789 O O . ASN A 1 95 ? 4.058 -16.876 -7.850 1.00 53.53 95 ASN A O 1
ATOM 793 N N . LYS A 1 96 ? 4.596 -18.542 -9.252 1.00 55.06 96 LYS A N 1
ATOM 794 C CA . LYS A 1 96 ? 6.074 -18.404 -9.182 1.00 55.06 96 LYS A CA 1
ATOM 795 C C . LYS A 1 96 ? 6.613 -17.004 -9.582 1.00 55.06 96 LYS A C 1
ATOM 797 O O . LYS A 1 96 ? 7.814 -16.824 -9.744 1.00 55.06 96 LYS A O 1
ATOM 802 N N . LEU A 1 97 ? 5.726 -16.031 -9.780 1.00 63.72 97 LEU A N 1
ATOM 803 C CA . LEU A 1 97 ? 5.946 -14.644 -10.168 1.00 63.72 97 LEU A CA 1
ATOM 804 C C . LEU A 1 97 ? 5.969 -13.671 -8.974 1.00 63.72 97 LEU A C 1
ATOM 806 O O . LEU A 1 97 ? 6.444 -12.552 -9.141 1.00 63.72 97 LEU A O 1
ATOM 810 N N . ILE A 1 98 ? 5.471 -14.049 -7.789 1.00 76.56 98 ILE A N 1
ATOM 811 C CA . ILE A 1 98 ? 5.403 -13.137 -6.633 1.00 76.56 98 ILE A CA 1
ATOM 812 C C . ILE A 1 98 ? 6.593 -13.368 -5.702 1.00 76.56 98 ILE A C 1
ATOM 814 O O . IL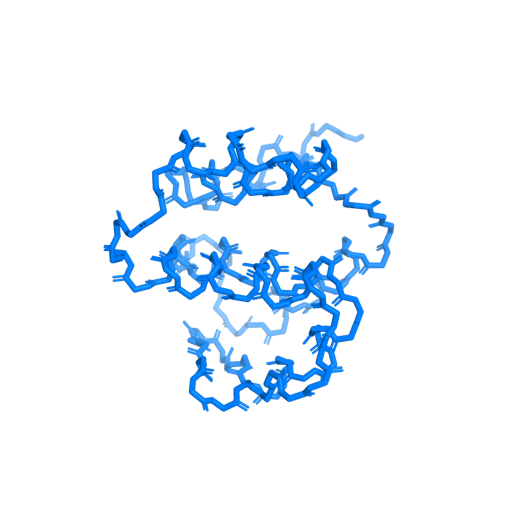E A 1 98 ? 6.778 -14.453 -5.161 1.00 76.56 98 ILE A O 1
ATOM 818 N N . SER A 1 99 ? 7.390 -12.321 -5.485 1.00 84.88 99 SER A N 1
ATOM 819 C CA . SER A 1 99 ? 8.502 -12.360 -4.528 1.00 84.88 99 SER A CA 1
ATOM 820 C C . SER A 1 99 ? 8.021 -12.414 -3.072 1.00 84.88 99 SER A C 1
ATOM 822 O O . SER A 1 99 ? 6.976 -11.855 -2.730 1.00 84.88 99 SER A O 1
ATOM 824 N N . ASP A 1 100 ? 8.841 -12.966 -2.173 1.00 87.25 100 ASP A N 1
ATOM 825 C CA . ASP A 1 100 ? 8.570 -12.992 -0.724 1.00 87.25 100 ASP A CA 1
ATOM 826 C C 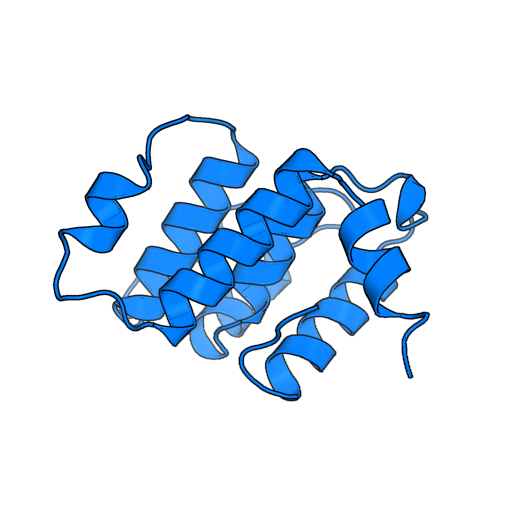. ASP A 1 100 ? 8.265 -11.606 -0.143 1.00 87.25 100 ASP A C 1
ATOM 828 O O . ASP A 1 100 ? 7.435 -11.449 0.753 1.00 87.25 100 ASP A O 1
ATOM 832 N N . VAL A 1 101 ? 8.942 -10.572 -0.652 1.00 90.25 101 VAL A N 1
ATOM 833 C CA . VAL A 1 101 ? 8.710 -9.183 -0.239 1.00 90.25 101 VAL A CA 1
ATOM 834 C C . VAL A 1 101 ? 7.292 -8.755 -0.594 1.00 90.25 101 VAL A C 1
ATOM 836 O O . VAL A 1 101 ? 6.610 -8.141 0.224 1.00 90.25 101 VAL A O 1
ATOM 839 N N . MET A 1 102 ? 6.833 -9.087 -1.797 1.00 90.69 102 MET A N 1
ATOM 840 C CA . MET A 1 102 ? 5.498 -8.742 -2.260 1.00 90.69 102 MET A CA 1
ATOM 841 C C . MET A 1 102 ? 4.418 -9.537 -1.520 1.00 90.69 102 MET A C 1
ATOM 843 O O . MET A 1 102 ? 3.416 -8.951 -1.117 1.00 90.69 102 MET A O 1
ATOM 847 N N . LEU A 1 103 ? 4.661 -10.817 -1.224 1.00 88.31 103 LEU A N 1
ATOM 848 C CA . LEU A 1 103 ? 3.780 -11.611 -0.367 1.00 88.31 103 LEU A CA 1
ATOM 849 C C . LEU A 1 103 ? 3.638 -10.979 1.028 1.00 88.31 103 LEU A C 1
ATOM 851 O O . LEU A 1 103 ? 2.521 -10.782 1.505 1.00 88.31 103 LEU A O 1
ATOM 855 N N . LYS A 1 104 ? 4.752 -10.574 1.656 1.00 91.81 104 LYS A N 1
ATOM 856 C CA . LYS A 1 104 ? 4.745 -9.889 2.962 1.00 91.81 104 LYS A CA 1
ATOM 857 C C . LYS A 1 104 ? 3.979 -8.565 2.933 1.00 91.81 104 LYS A C 1
ATOM 859 O O . LYS A 1 104 ? 3.286 -8.252 3.901 1.00 91.81 104 LYS A O 1
ATOM 864 N N . LEU A 1 105 ? 4.081 -7.794 1.845 1.00 94.56 105 LEU A N 1
ATOM 865 C CA . LEU A 1 105 ? 3.287 -6.573 1.656 1.00 94.56 105 LEU A CA 1
ATOM 866 C C . LEU A 1 105 ? 1.789 -6.895 1.606 1.00 94.56 105 LEU A C 1
ATOM 868 O O . LEU A 1 105 ? 1.006 -6.280 2.325 1.00 94.56 105 LEU A O 1
ATOM 872 N N . ILE A 1 106 ? 1.392 -7.883 0.805 1.00 91.88 106 ILE A N 1
ATOM 873 C CA . ILE A 1 106 ? -0.015 -8.269 0.656 1.00 91.88 106 ILE A CA 1
ATOM 874 C C . ILE A 1 106 ? -0.582 -8.797 1.978 1.00 91.88 106 ILE A C 1
ATOM 876 O O . ILE A 1 106 ? -1.650 -8.362 2.401 1.00 91.88 106 ILE A O 1
ATOM 880 N N . MET A 1 107 ? 0.149 -9.666 2.681 1.00 90.12 107 MET A N 1
ATOM 881 C CA . MET A 1 107 ? -0.262 -10.161 4.000 1.00 90.12 107 MET A CA 1
ATOM 882 C C . MET A 1 107 ? -0.452 -9.017 4.997 1.00 90.12 107 MET A C 1
ATOM 884 O O . MET A 1 107 ? -1.455 -8.975 5.705 1.00 90.12 107 MET A O 1
ATOM 888 N N . ARG A 1 108 ? 0.472 -8.047 5.016 1.00 92.19 108 ARG A N 1
ATOM 889 C CA . ARG A 1 108 ? 0.355 -6.885 5.900 1.00 92.19 108 ARG A CA 1
ATOM 890 C C . ARG A 1 108 ? -0.862 -6.025 5.561 1.00 92.19 108 ARG A C 1
ATOM 892 O O . ARG A 1 108 ? -1.526 -5.546 6.474 1.00 92.19 108 ARG A O 1
ATOM 899 N N . ALA A 1 109 ? -1.176 -5.854 4.279 1.00 93.06 109 ALA A N 1
ATOM 900 C CA . ALA A 1 109 ? -2.386 -5.162 3.847 1.00 93.06 109 ALA A CA 1
ATOM 901 C C . ALA A 1 109 ? -3.650 -5.888 4.344 1.00 93.06 109 ALA A C 1
ATOM 903 O O . ALA A 1 109 ? -4.512 -5.278 4.968 1.00 93.06 109 ALA A O 1
ATOM 904 N N . ILE A 1 110 ? -3.717 -7.213 4.191 1.00 89.56 110 ILE A N 1
ATOM 905 C CA . ILE A 1 110 ? -4.840 -8.026 4.688 1.00 89.56 110 ILE A CA 1
ATOM 906 C C . ILE A 1 110 ? -5.010 -7.891 6.213 1.00 89.56 110 ILE A C 1
ATOM 908 O O . ILE A 1 110 ? -6.131 -7.746 6.700 1.00 89.56 110 ILE A O 1
ATOM 912 N N . GLU A 1 111 ? -3.917 -7.884 6.979 1.00 88.44 111 GLU A N 1
ATOM 913 C CA . GLU A 1 111 ? -3.968 -7.642 8.428 1.00 88.44 111 GLU A CA 1
ATOM 914 C C . GLU A 1 111 ? -4.543 -6.259 8.768 1.00 88.44 111 GLU A C 1
ATOM 916 O O . GLU A 1 111 ? -5.388 -6.149 9.657 1.00 88.44 111 GLU A O 1
ATOM 921 N N . ILE A 1 112 ? -4.129 -5.210 8.046 1.00 90.50 112 ILE A N 1
ATOM 922 C CA . ILE A 1 112 ? -4.671 -3.851 8.208 1.00 90.50 112 ILE A CA 1
ATOM 923 C C . ILE A 1 112 ? -6.159 -3.831 7.866 1.00 90.50 112 ILE A C 1
ATOM 925 O O . ILE A 1 112 ? -6.949 -3.251 8.605 1.00 90.50 112 ILE A O 1
ATOM 929 N N . ARG A 1 113 ? -6.566 -4.497 6.781 1.00 90.75 113 ARG A N 1
ATOM 930 C CA . ARG A 1 113 ? -7.972 -4.589 6.374 1.00 90.75 113 ARG A CA 1
ATOM 931 C C . ARG A 1 113 ? -8.840 -5.214 7.468 1.00 90.75 113 ARG A C 1
ATOM 933 O O . ARG A 1 113 ? -9.953 -4.746 7.682 1.00 90.75 113 ARG A O 1
ATOM 940 N N . ARG A 1 114 ? -8.329 -6.245 8.149 1.00 86.75 114 ARG A N 1
ATOM 941 C CA . ARG A 1 114 ? -9.036 -6.980 9.210 1.00 86.75 114 ARG A CA 1
ATOM 942 C C . ARG A 1 114 ? -9.091 -6.220 10.537 1.00 86.75 114 ARG A C 1
ATOM 944 O O . ARG A 1 114 ? -10.115 -6.257 11.208 1.00 86.75 114 ARG A O 1
ATOM 951 N N . ASN A 1 115 ? -7.997 -5.563 10.920 1.00 83.38 115 ASN A N 1
ATOM 952 C CA . ASN A 1 115 ? -7.830 -4.990 12.261 1.00 83.38 115 ASN A CA 1
ATOM 953 C C . ASN A 1 115 ? -7.969 -3.454 12.294 1.00 83.38 115 ASN A C 1
ATOM 955 O O . ASN A 1 115 ? -7.981 -2.847 13.368 1.00 83.38 115 ASN A O 1
ATOM 959 N N . GLY A 1 116 ? -8.043 -2.805 11.132 1.00 80.75 116 GLY A N 1
ATOM 960 C CA . GLY A 1 116 ? -8.111 -1.354 11.001 1.00 80.75 116 GLY A CA 1
ATOM 961 C C . GLY A 1 116 ? -6.873 -0.635 11.537 1.00 80.75 116 GLY A C 1
ATOM 962 O O . GLY A 1 116 ? -5.754 -1.156 11.522 1.00 80.75 116 GLY A O 1
ATOM 963 N N . SER A 1 117 ? -7.079 0.580 12.046 1.00 73.94 117 SER A N 1
ATOM 964 C CA . SER A 1 117 ? -6.022 1.454 12.571 1.00 73.94 117 SER A CA 1
ATOM 965 C C . SER A 1 117 ? -5.247 0.858 13.753 1.00 73.94 117 SER A C 1
ATOM 967 O O . SER A 1 117 ? -4.113 1.265 14.003 1.00 73.94 117 SER A O 1
ATOM 969 N N . SER A 1 118 ? -5.807 -0.129 14.463 1.00 74.50 118 SER A N 1
ATOM 970 C CA . SER A 1 118 ? -5.130 -0.801 15.581 1.00 74.50 118 SER A CA 1
ATOM 971 C C . SER A 1 118 ? -3.836 -1.508 15.153 1.00 74.50 118 SER A C 1
ATOM 973 O O . SER A 1 118 ? -2.838 -1.417 15.861 1.00 74.50 118 SER A O 1
ATOM 975 N N . ALA A 1 119 ? -3.809 -2.112 13.958 1.00 68.56 119 ALA A N 1
ATOM 976 C CA . ALA A 1 119 ? -2.627 -2.794 13.420 1.00 68.56 119 ALA A CA 1
ATOM 977 C C . ALA A 1 119 ? -1.475 -1.834 13.083 1.00 68.56 119 ALA A C 1
ATOM 979 O O . ALA A 1 119 ? -0.305 -2.224 13.094 1.00 68.56 119 ALA A O 1
ATOM 980 N N . PHE A 1 120 ? -1.805 -0.581 12.769 1.00 65.00 120 PHE A N 1
ATOM 981 C CA . PHE A 1 120 ? -0.821 0.474 12.568 1.00 65.00 120 PHE A CA 1
ATOM 982 C C . PHE A 1 120 ? -0.335 1.034 13.909 1.00 65.00 120 PHE A C 1
ATOM 984 O O . PHE A 1 120 ? 0.868 1.138 14.127 1.00 65.00 120 PHE A O 1
A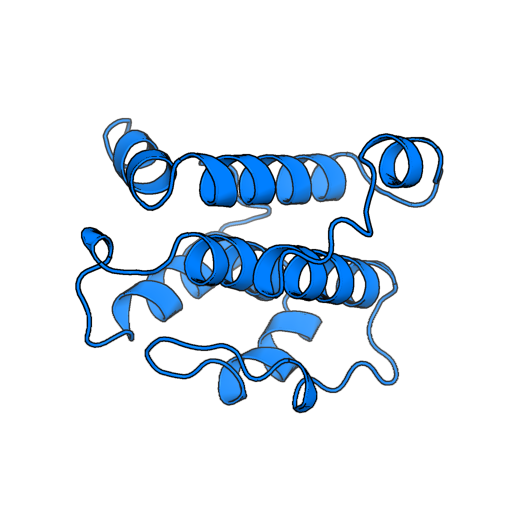TOM 991 N N . LEU A 1 121 ? -1.258 1.352 14.822 1.00 64.69 121 LEU A N 1
ATOM 992 C CA . LEU A 1 121 ? -0.937 1.982 16.105 1.00 64.69 121 LEU A CA 1
ATOM 993 C C . LEU A 1 121 ? -0.123 1.067 17.031 1.00 64.69 121 LEU A C 1
ATOM 995 O O . LEU A 1 121 ? 0.771 1.550 17.718 1.00 64.69 121 LEU A O 1
ATOM 999 N N . SER A 1 122 ? -0.362 -0.247 17.002 1.00 56.97 122 SER A N 1
ATOM 1000 C CA . SER A 1 122 ? 0.405 -1.222 17.790 1.00 56.97 122 SER A CA 1
ATOM 1001 C C . SER A 1 122 ? 1.855 -1.386 17.323 1.00 56.97 122 SER A C 1
ATOM 1003 O O . SER A 1 122 ? 2.669 -1.974 18.024 1.00 56.97 122 SER A O 1
ATOM 1005 N N . ALA A 1 123 ? 2.184 -0.917 16.117 1.00 52.53 123 ALA A N 1
ATOM 1006 C CA . ALA A 1 123 ? 3.533 -0.967 15.569 1.00 52.53 123 ALA A CA 1
ATOM 1007 C C . ALA A 1 123 ? 4.370 0.280 15.889 1.00 52.53 123 ALA A C 1
ATOM 1009 O O . ALA A 1 123 ? 5.582 0.245 15.688 1.00 52.53 123 ALA A O 1
ATOM 1010 N N . SER A 1 124 ? 3.735 1.366 16.334 1.00 45.66 124 SER A N 1
ATOM 1011 C CA . SER A 1 124 ? 4.383 2.629 16.715 1.00 45.66 124 SER A CA 1
ATOM 1012 C C . SER A 1 124 ? 4.830 2.647 18.179 1.00 45.66 124 SER A C 1
ATOM 1014 O O . SER A 1 124 ? 5.578 3.531 18.569 1.00 45.66 124 SER A O 1
ATOM 1016 N N . SER A 1 125 ? 4.359 1.696 18.989 1.00 38.66 125 SER A N 1
ATOM 1017 C CA . SER A 1 125 ? 4.699 1.524 20.408 1.00 38.66 125 SER A CA 1
ATOM 1018 C C . SER A 1 125 ? 5.856 0.543 20.641 1.00 38.66 125 SER A C 1
ATOM 1020 O O . SER A 1 125 ? 6.135 0.158 21.772 1.00 38.66 125 SER A O 1
ATOM 1022 N N . SER A 1 126 ? 6.540 0.127 19.573 1.00 37.47 126 SER A N 1
ATOM 1023 C CA . SER A 1 126 ? 7.759 -0.687 19.622 1.00 37.47 126 SER A CA 1
ATOM 1024 C C . SER A 1 126 ? 8.876 0.034 18.870 1.00 37.47 126 SER A C 1
ATOM 1026 O O . SER A 1 126 ? 9.250 -0.353 17.762 1.00 37.47 126 SER A O 1
ATOM 1028 N N . SER A 1 127 ? 9.355 1.125 19.455 1.00 33.94 127 SER A N 1
ATOM 1029 C CA . SER A 1 127 ? 10.575 1.834 19.062 1.00 33.94 127 SER A CA 1
ATOM 1030 C C . SER A 1 127 ? 11.191 2.475 20.286 1.00 33.94 127 SER A C 1
ATOM 1032 O O . SER A 1 127 ? 10.404 3.119 21.016 1.00 33.94 127 SER A O 1
#